Protein AF-A0A7W0K8W9-F1 (afdb_monomer_lite)

Foldseek 3Di:
DQQWDQDPLGIGGVNHRVVVVCVVPPDDDDDDHPVVVVVVVVVVVVVCPPPPDDDD

Radius of gyration: 15.74 Å; chains: 1; bounding box: 38×18×38 Å

Secondary structure (DSSP, 8-state):
--SEEEETTEEEETTEEHHHHHHHH-SS-----HHHHHHHHHHHHHHHTTS-----

pLDDT: mean 89.75, std 10.3, range [55.53, 97.94]

Sequence (56 aa):
MSPYSTDTRGLTLDGVALADIAASVATPCYVYSAADIRDAYMRLDAAFGDYPHAIH

Structure (mmCIF, N/CA/C/O backbone):
data_AF-A0A7W0K8W9-F1
#
_entry.id   AF-A0A7W0K8W9-F1
#
loop_
_atom_site.group_PDB
_atom_site.id
_atom_site.type_symbol
_atom_site.label_atom_id
_atom_site.label_alt_id
_atom_site.label_comp_id
_atom_site.label_asym_id
_atom_site.label_entity_id
_atom_site.label_seq_id
_atom_site.pdbx_PDB_ins_code
_atom_site.Cartn_x
_atom_site.Cartn_y
_atom_site.Cartn_z
_atom_site.occupancy
_atom_site.B_i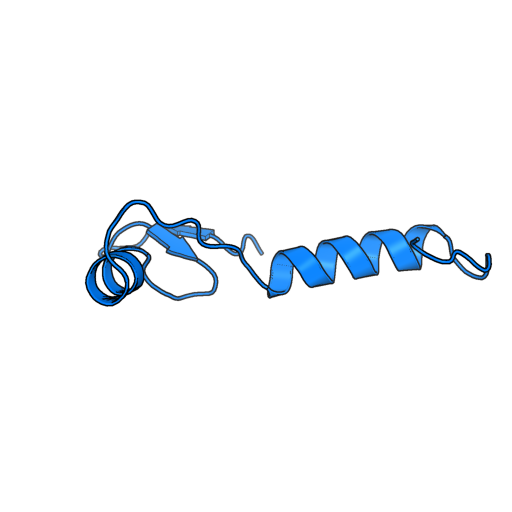so_or_equiv
_atom_site.auth_seq_id
_atom_site.auth_comp_id
_atom_site.auth_asym_id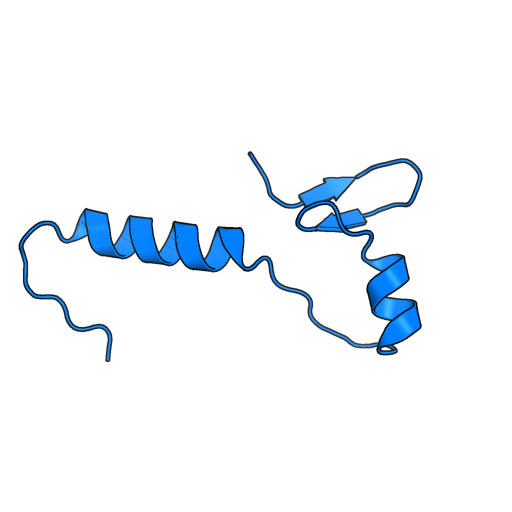
_atom_site.auth_atom_id
_atom_site.pdbx_PDB_model_num
ATOM 1 N N . MET A 1 1 ? -1.618 5.368 -11.442 1.00 67.56 1 MET A N 1
ATOM 2 C CA . MET A 1 1 ? -2.541 5.868 -10.395 1.00 67.56 1 MET A CA 1
ATOM 3 C C . MET A 1 1 ? -1.908 5.540 -9.058 1.00 67.56 1 MET A C 1
ATOM 5 O O . MET A 1 1 ? -1.201 4.549 -9.000 1.00 67.56 1 MET A O 1
ATOM 9 N N . SER A 1 2 ? -2.072 6.378 -8.035 1.00 84.12 2 SER A N 1
ATOM 10 C CA . SER A 1 2 ? -1.557 6.049 -6.699 1.00 84.12 2 SER A CA 1
ATOM 11 C C . SER A 1 2 ? -2.308 4.824 -6.146 1.00 84.12 2 SER A C 1
ATOM 13 O O . SER A 1 2 ? -3.530 4.786 -6.310 1.00 84.12 2 SER A O 1
ATOM 15 N N . PRO A 1 3 ? -1.631 3.828 -5.538 1.00 89.56 3 PRO A N 1
ATOM 16 C CA . PRO A 1 3 ? -2.302 2.643 -4.991 1.00 89.56 3 PRO A CA 1
ATOM 17 C C . PRO A 1 3 ? -3.042 2.941 -3.685 1.00 89.56 3 PRO A C 1
ATOM 19 O O . PRO A 1 3 ? -3.845 2.128 -3.236 1.00 89.56 3 PRO A O 1
ATOM 22 N N . TYR A 1 4 ? -2.759 4.084 -3.055 1.00 93.38 4 TYR A N 1
ATOM 23 C CA . TYR A 1 4 ? -3.429 4.533 -1.849 1.00 93.38 4 TYR A CA 1
ATOM 24 C C . TYR A 1 4 ? -4.474 5.591 -2.187 1.00 93.38 4 TYR A C 1
ATOM 26 O O . TYR A 1 4 ? -4.246 6.512 -2.973 1.00 93.38 4 TYR A O 1
ATOM 34 N N . SER A 1 5 ? -5.639 5.462 -1.566 1.00 94.88 5 SER A N 1
ATOM 35 C CA . SER A 1 5 ? -6.740 6.411 -1.702 1.00 94.88 5 SER A CA 1
ATOM 36 C C . SER A 1 5 ? -7.492 6.514 -0.385 1.00 94.88 5 SER A C 1
ATOM 38 O O . SER A 1 5 ? -7.485 5.583 0.420 1.00 94.88 5 SER A O 1
ATOM 40 N N . THR A 1 6 ? -8.153 7.639 -0.157 1.00 95.25 6 THR A N 1
ATOM 41 C CA . THR A 1 6 ? -9.024 7.837 1.002 1.00 95.25 6 THR A CA 1
ATOM 42 C C . THR A 1 6 ? -10.478 7.861 0.561 1.00 95.25 6 THR A C 1
ATOM 44 O O . THR A 1 6 ? -10.829 8.636 -0.331 1.00 95.25 6 THR A O 1
ATOM 47 N N . ASP A 1 7 ? -11.323 7.066 1.211 1.00 88.56 7 ASP A N 1
ATOM 48 C CA . ASP A 1 7 ? -12.774 7.072 1.015 1.00 88.56 7 ASP A CA 1
ATOM 49 C C . ASP A 1 7 ? -13.528 7.209 2.356 1.00 88.56 7 ASP A C 1
ATOM 51 O O . ASP A 1 7 ? -12.950 7.559 3.388 1.00 88.56 7 ASP A O 1
ATOM 55 N N . THR A 1 8 ? -14.840 6.952 2.357 1.00 89.94 8 THR A N 1
ATOM 56 C CA . THR A 1 8 ? -15.696 7.045 3.555 1.00 89.94 8 THR A CA 1
ATOM 57 C C . THR A 1 8 ? -15.325 6.044 4.658 1.00 89.94 8 THR A C 1
ATOM 59 O O . THR A 1 8 ? -15.675 6.265 5.816 1.00 89.94 8 THR A O 1
ATOM 62 N N . ARG A 1 9 ? -14.634 4.949 4.321 1.00 85.31 9 ARG A N 1
ATOM 63 C CA . ARG A 1 9 ? -14.119 3.923 5.243 1.00 85.31 9 ARG A CA 1
ATOM 64 C C . ARG A 1 9 ? -12.684 4.207 5.699 1.00 85.31 9 ARG A C 1
ATOM 66 O O . ARG A 1 9 ? -12.160 3.470 6.532 1.00 85.31 9 ARG A O 1
ATOM 73 N N . GLY A 1 10 ? -12.064 5.279 5.207 1.00 93.38 10 GLY A N 1
ATOM 74 C CA . GLY A 1 10 ? -10.725 5.710 5.594 1.00 93.38 10 GLY A CA 1
ATOM 75 C C . GLY A 1 10 ? -9.674 5.394 4.533 1.00 93.38 10 GLY A C 1
ATOM 76 O O . GLY A 1 10 ? -9.907 5.571 3.339 1.00 93.38 10 GLY A O 1
ATOM 77 N N . LEU A 1 11 ? -8.476 5.002 4.975 1.00 96.38 11 LEU A N 1
ATOM 78 C CA . LEU A 1 11 ? -7.346 4.740 4.085 1.00 96.38 11 LEU A CA 1
ATOM 79 C C . LEU A 1 11 ? -7.477 3.360 3.430 1.00 96.38 11 LEU A C 1
ATOM 81 O O . LEU A 1 11 ? -7.618 2.342 4.112 1.00 96.38 11 LEU A O 1
ATOM 85 N N . THR A 1 12 ? -7.378 3.345 2.106 1.00 96.81 12 THR A N 1
ATOM 86 C CA . THR A 1 12 ? -7.343 2.142 1.275 1.00 96.81 12 THR A CA 1
ATOM 87 C C . THR A 1 12 ? -5.974 1.988 0.619 1.00 96.81 12 THR A C 1
ATOM 89 O O . THR A 1 12 ? -5.328 2.989 0.301 1.00 96.81 12 THR A O 1
ATOM 92 N N . LEU A 1 13 ? -5.544 0.743 0.415 1.00 96.44 13 LEU A N 1
ATOM 93 C CA . LEU A 1 13 ? -4.353 0.371 -0.348 1.00 96.44 13 LEU A CA 1
ATOM 94 C C . LEU A 1 13 ? -4.718 -0.757 -1.312 1.00 96.44 13 LEU A C 1
ATOM 96 O O . LEU A 1 13 ? -5.308 -1.749 -0.890 1.00 96.44 13 LEU A O 1
ATOM 100 N N . ASP A 1 14 ? -4.413 -0.593 -2.597 1.00 95.00 14 ASP A N 1
ATOM 101 C CA . ASP A 1 14 ? -4.816 -1.518 -3.667 1.00 95.00 14 ASP A CA 1
ATOM 102 C C . ASP A 1 14 ? -6.337 -1.816 -3.654 1.00 95.00 14 ASP A C 1
ATOM 104 O O . ASP A 1 14 ? -6.788 -2.911 -3.983 1.00 95.00 14 ASP A O 1
ATOM 108 N N . GLY A 1 15 ? -7.150 -0.835 -3.237 1.00 93.56 15 GLY A N 1
ATOM 109 C CA . GLY A 1 15 ? -8.607 -0.968 -3.103 1.00 93.56 15 GLY A CA 1
ATOM 110 C C . GLY A 1 15 ? -9.089 -1.710 -1.848 1.00 93.56 15 GLY A C 1
ATOM 111 O O . GLY A 1 15 ? -10.294 -1.894 -1.684 1.00 93.56 15 GLY A O 1
ATOM 112 N N . VAL A 1 16 ? -8.187 -2.109 -0.947 1.00 94.44 16 VAL A N 1
ATOM 113 C CA . VAL A 1 16 ? -8.513 -2.770 0.326 1.00 94.44 16 VAL A CA 1
ATOM 114 C C . VAL A 1 16 ? -8.453 -1.761 1.470 1.00 94.44 16 VAL A C 1
ATOM 116 O O . VAL A 1 16 ? -7.476 -1.024 1.598 1.00 94.44 16 VAL A O 1
ATOM 119 N N . ALA A 1 17 ? -9.476 -1.722 2.327 1.00 95.88 17 ALA A N 1
ATOM 120 C CA . ALA A 1 17 ? -9.482 -0.847 3.497 1.00 95.88 17 ALA A CA 1
ATOM 121 C C . ALA A 1 17 ? -8.473 -1.332 4.549 1.00 95.88 17 ALA A C 1
ATOM 123 O O . ALA A 1 17 ? -8.529 -2.475 5.006 1.00 95.88 17 ALA A O 1
ATOM 124 N N . LEU A 1 18 ? -7.570 -0.453 4.991 1.00 95.81 18 LEU A N 1
ATOM 125 C CA . LEU A 1 18 ? -6.547 -0.824 5.976 1.00 95.81 18 LEU A CA 1
ATOM 126 C C . LEU A 1 18 ? -7.139 -1.174 7.348 1.00 95.81 18 LEU A C 1
ATOM 128 O O . LEU A 1 18 ? -6.538 -1.943 8.096 1.00 95.81 18 LEU A O 1
ATOM 132 N N . ALA A 1 19 ? -8.326 -0.649 7.666 1.00 95.69 19 ALA A N 1
ATOM 133 C CA . ALA A 1 19 ? -9.059 -1.002 8.877 1.00 95.69 19 ALA A CA 1
ATOM 134 C C . ALA A 1 19 ? -9.434 -2.496 8.913 1.00 95.69 19 ALA A C 1
ATOM 136 O O . ALA A 1 19 ? -9.300 -3.127 9.961 1.00 95.69 19 ALA A O 1
ATOM 137 N N . ASP A 1 20 ? -9.825 -3.074 7.771 1.00 96.56 20 ASP A N 1
ATOM 138 C CA . ASP A 1 20 ? -10.189 -4.494 7.670 1.00 96.56 20 ASP A CA 1
ATOM 139 C C . ASP A 1 20 ? -8.959 -5.386 7.895 1.00 96.56 20 ASP A C 1
ATOM 141 O O . ASP A 1 20 ? -9.019 -6.383 8.618 1.00 96.56 20 ASP A O 1
ATOM 145 N N . ILE A 1 21 ? -7.808 -4.983 7.344 1.00 96.31 21 ILE A N 1
ATOM 146 C CA . ILE A 1 21 ? -6.535 -5.680 7.557 1.00 96.31 21 ILE A CA 1
ATOM 147 C C . ILE A 1 21 ? -6.158 -5.626 9.040 1.00 96.31 21 ILE A C 1
ATOM 149 O O . ILE A 1 21 ? -5.960 -6.679 9.645 1.00 96.31 21 ILE A O 1
ATOM 153 N N . ALA A 1 22 ? -6.138 -4.436 9.647 1.00 96.69 22 ALA A N 1
ATOM 154 C CA . ALA A 1 22 ? -5.785 -4.250 11.055 1.00 96.69 22 ALA A CA 1
ATOM 155 C C . ALA A 1 22 ? -6.692 -5.052 12.008 1.00 96.69 22 ALA A C 1
ATOM 157 O O . ALA A 1 22 ? -6.206 -5.605 12.995 1.00 96.69 22 ALA A O 1
ATOM 158 N N . ALA A 1 23 ? -7.987 -5.163 11.698 1.00 97.12 23 ALA A N 1
ATOM 159 C CA . ALA A 1 23 ? -8.920 -5.992 12.458 1.00 97.12 23 ALA A CA 1
ATOM 160 C C . ALA A 1 23 ? -8.619 -7.497 12.327 1.00 97.12 23 ALA A C 1
ATOM 162 O O . ALA A 1 23 ? -8.800 -8.242 13.289 1.00 97.12 23 ALA A O 1
ATOM 163 N N . SER A 1 24 ? -8.148 -7.944 11.158 1.00 97.94 24 SER A N 1
ATOM 164 C CA . SER A 1 24 ? -7.865 -9.360 10.884 1.00 97.94 24 SER A CA 1
ATOM 165 C C . SER A 1 24 ? -6.520 -9.857 11.430 1.00 97.94 24 SER A C 1
ATOM 167 O O . SER A 1 24 ? -6.437 -11.008 11.858 1.00 97.94 24 SER A O 1
ATOM 169 N N . VAL A 1 25 ? -5.476 -9.016 11.433 1.00 97.56 25 VAL A N 1
ATOM 170 C CA . VAL A 1 25 ? -4.104 -9.421 11.815 1.00 97.56 25 VAL A CA 1
ATOM 171 C C . VAL A 1 25 ? -3.590 -8.777 13.106 1.00 97.56 25 VAL A C 1
ATOM 173 O O . VAL A 1 25 ? -2.480 -9.088 13.532 1.00 97.56 25 VAL A O 1
ATOM 176 N N . ALA A 1 26 ? -4.400 -7.926 13.746 1.00 96.44 26 ALA A N 1
ATOM 177 C CA . ALA A 1 26 ? -4.027 -7.064 14.869 1.00 96.44 26 ALA A CA 1
ATOM 178 C C . ALA A 1 26 ? -2.922 -6.040 14.530 1.00 96.44 26 ALA A C 1
ATOM 180 O O . ALA A 1 26 ? -2.321 -6.036 13.458 1.00 96.44 26 ALA A O 1
ATOM 181 N N . THR A 1 27 ? -2.673 -5.116 15.459 1.00 96.50 27 THR A N 1
ATOM 182 C CA . THR A 1 27 ? -1.702 -4.023 15.301 1.00 96.50 27 THR A CA 1
ATOM 183 C C . THR A 1 27 ? -0.549 -4.148 16.299 1.00 96.50 27 THR A C 1
ATOM 185 O O . THR A 1 27 ? -0.795 -4.561 17.434 1.00 96.50 27 THR A O 1
ATOM 188 N N . PRO A 1 28 ? 0.674 -3.702 15.952 1.00 96.69 28 PRO A N 1
ATOM 189 C CA . PRO A 1 28 ? 1.047 -3.034 14.700 1.00 96.69 28 PRO A CA 1
ATOM 190 C C . PRO A 1 28 ? 1.273 -4.011 13.535 1.00 96.69 28 PRO A C 1
ATOM 192 O O . PRO A 1 28 ? 1.870 -5.068 13.713 1.00 96.69 28 PRO A O 1
ATOM 195 N N . CYS A 1 29 ? 0.853 -3.620 12.328 1.00 96.62 29 CYS A N 1
ATOM 196 C CA . CYS A 1 29 ? 1.144 -4.340 11.089 1.00 96.62 29 CYS A CA 1
ATOM 197 C C . CYS A 1 29 ? 1.564 -3.362 9.983 1.00 96.62 29 CYS A C 1
ATOM 199 O O . CYS A 1 29 ? 0.990 -2.280 9.851 1.00 96.62 29 CYS A O 1
ATOM 201 N N . TYR A 1 30 ? 2.543 -3.755 9.169 1.00 96.19 30 TYR A N 1
ATOM 202 C CA . TYR A 1 30 ? 2.895 -3.039 7.944 1.00 96.19 30 TYR A CA 1
ATOM 203 C C . TYR A 1 30 ? 2.156 -3.656 6.760 1.00 96.19 30 TYR A C 1
ATOM 205 O O . TYR A 1 30 ? 2.091 -4.878 6.637 1.00 96.19 30 TYR A O 1
ATOM 213 N N . VAL A 1 31 ? 1.621 -2.808 5.884 1.00 96.12 31 VAL A N 1
ATOM 214 C CA . VAL A 1 31 ? 0.924 -3.223 4.663 1.00 96.12 31 VAL A CA 1
ATOM 215 C C . VAL A 1 31 ? 1.619 -2.567 3.477 1.00 96.12 31 VAL A C 1
ATOM 217 O O . VAL A 1 31 ? 1.870 -1.363 3.495 1.00 96.12 31 VAL A O 1
ATOM 220 N N . TYR A 1 32 ? 1.940 -3.359 2.458 1.00 96.50 32 TYR A N 1
ATOM 221 C CA . TYR A 1 32 ? 2.626 -2.912 1.247 1.00 96.50 32 TYR A CA 1
ATOM 222 C C . TYR A 1 32 ? 1.773 -3.205 0.015 1.00 96.50 32 TYR A C 1
ATOM 224 O O . TYR A 1 32 ? 1.088 -4.227 -0.026 1.00 96.50 32 TYR A O 1
ATOM 232 N N . SER A 1 33 ? 1.854 -2.338 -0.999 1.00 96.62 33 SER A N 1
ATOM 233 C CA . SER A 1 33 ? 1.239 -2.601 -2.301 1.00 96.62 33 SER A CA 1
ATOM 234 C C . SER A 1 33 ? 2.151 -3.505 -3.118 1.00 96.62 33 SER A C 1
ATOM 236 O O . SER A 1 33 ? 3.303 -3.172 -3.413 1.00 96.62 33 SER A O 1
ATOM 238 N N . ALA A 1 34 ? 1.635 -4.673 -3.490 1.00 95.38 34 ALA A N 1
ATOM 239 C CA . ALA A 1 34 ? 2.377 -5.605 -4.328 1.00 95.38 34 ALA A CA 1
ATOM 240 C C . ALA A 1 34 ? 2.479 -5.099 -5.776 1.00 95.38 34 ALA A C 1
ATOM 242 O O . ALA A 1 34 ? 3.406 -5.483 -6.490 1.00 95.38 34 ALA A O 1
ATOM 243 N N . ALA A 1 35 ? 1.526 -4.271 -6.218 1.00 94.94 35 ALA A N 1
ATOM 244 C CA . ALA A 1 35 ? 1.573 -3.624 -7.524 1.00 94.94 35 ALA A CA 1
ATOM 245 C C . ALA A 1 35 ? 2.709 -2.595 -7.570 1.00 94.94 35 ALA A C 1
ATOM 247 O O . ALA A 1 35 ? 3.580 -2.706 -8.427 1.00 94.94 35 ALA A O 1
ATOM 248 N N . ASP A 1 36 ? 2.791 -1.695 -6.585 1.00 95.44 36 ASP A N 1
ATOM 249 C CA . ASP A 1 36 ? 3.847 -0.676 -6.537 1.00 95.44 36 ASP A CA 1
ATOM 250 C C . ASP A 1 36 ? 5.251 -1.277 -6.469 1.00 95.44 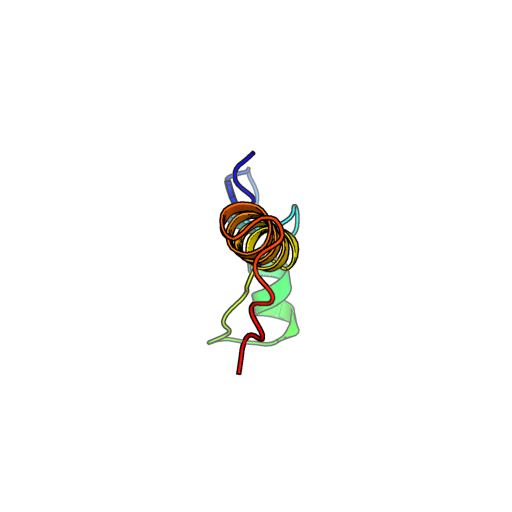36 ASP A C 1
ATOM 252 O O . ASP A 1 36 ? 6.157 -0.802 -7.155 1.00 95.44 36 ASP A O 1
ATOM 256 N N . ILE A 1 37 ? 5.440 -2.335 -5.673 1.00 95.62 37 ILE A N 1
ATOM 257 C CA . ILE A 1 37 ? 6.737 -3.021 -5.584 1.00 95.62 37 ILE A CA 1
ATOM 258 C C . ILE A 1 37 ? 7.138 -3.589 -6.952 1.00 95.62 37 ILE A C 1
ATOM 260 O O . ILE A 1 37 ? 8.286 -3.432 -7.371 1.00 95.62 37 ILE A O 1
ATOM 264 N N . ARG A 1 38 ? 6.202 -4.219 -7.672 1.00 95.44 38 ARG A N 1
ATOM 265 C CA . ARG A 1 38 ? 6.472 -4.767 -9.010 1.00 95.44 38 ARG A CA 1
ATOM 266 C C . ARG A 1 38 ? 6.708 -3.669 -10.038 1.00 95.44 38 ARG A C 1
ATOM 268 O O . ARG A 1 38 ? 7.644 -3.786 -10.820 1.00 95.44 38 ARG A O 1
ATOM 275 N N . ASP A 1 39 ? 5.929 -2.596 -10.007 1.00 95.06 39 ASP A N 1
ATOM 276 C CA . ASP A 1 39 ? 6.091 -1.460 -10.915 1.00 95.06 39 ASP A CA 1
ATOM 277 C C . ASP A 1 39 ? 7.418 -0.733 -10.683 1.00 95.06 39 ASP A C 1
ATOM 279 O O . ASP A 1 39 ? 8.021 -0.218 -11.626 1.00 95.06 39 ASP A O 1
ATOM 283 N N . ALA A 1 40 ? 7.878 -0.648 -9.434 1.00 93.31 4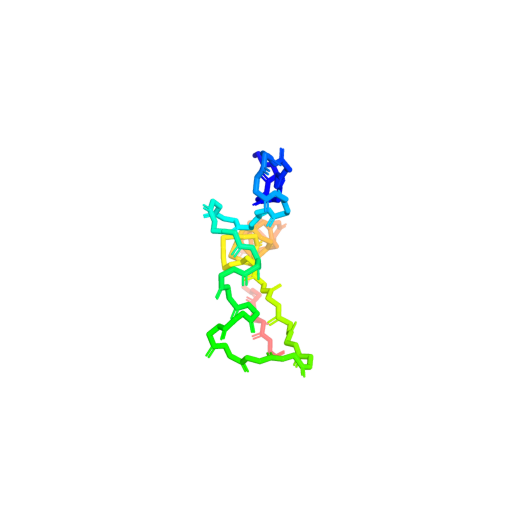0 ALA A N 1
ATOM 284 C CA . ALA A 1 40 ? 9.195 -0.114 -9.106 1.00 93.31 40 ALA A CA 1
ATOM 285 C C . ALA A 1 40 ? 10.305 -1.024 -9.645 1.00 93.31 40 ALA A C 1
ATOM 287 O O . ALA A 1 40 ? 11.235 -0.535 -10.285 1.00 93.31 40 ALA A O 1
ATOM 288 N N . TYR A 1 41 ? 10.171 -2.339 -9.451 1.00 92.38 41 TYR A N 1
ATOM 289 C CA . TYR A 1 41 ? 11.102 -3.324 -9.998 1.00 92.38 41 TYR A CA 1
ATOM 290 C C . TYR A 1 41 ? 11.166 -3.268 -11.531 1.00 92.38 41 TYR A C 1
ATOM 292 O O . TYR A 1 41 ? 12.250 -3.140 -12.083 1.00 92.38 41 TYR A O 1
ATOM 300 N N . MET A 1 42 ? 10.026 -3.279 -12.226 1.00 92.12 42 MET A N 1
ATOM 301 C CA . MET A 1 42 ? 9.988 -3.226 -13.692 1.00 92.12 42 MET A CA 1
ATOM 302 C C . MET A 1 42 ? 10.535 -1.910 -14.245 1.00 92.12 42 MET A C 1
ATOM 304 O O . MET A 1 42 ? 11.185 -1.903 -15.284 1.00 92.12 42 MET A O 1
ATOM 308 N N . ARG A 1 43 ? 10.297 -0.783 -13.561 1.00 93.00 43 ARG A N 1
ATOM 309 C CA . ARG A 1 43 ? 10.901 0.502 -13.944 1.00 93.00 43 ARG A CA 1
ATOM 310 C C . ARG A 1 43 ? 12.414 0.485 -13.796 1.00 93.00 43 ARG A C 1
ATOM 312 O O . ARG A 1 43 ? 13.098 1.061 -14.636 1.00 93.00 43 ARG A O 1
ATOM 319 N N . LEU A 1 44 ? 12.914 -0.145 -12.738 1.00 90.25 44 LEU A N 1
ATOM 320 C CA . LEU A 1 44 ? 14.343 -0.330 -12.543 1.00 90.25 44 LEU A CA 1
ATOM 321 C C . LEU A 1 44 ? 14.921 -1.213 -13.651 1.00 90.25 44 LEU A C 1
ATOM 323 O O . LEU A 1 44 ? 15.860 -0.791 -14.312 1.00 90.25 44 LEU A O 1
ATOM 327 N N . ASP A 1 45 ? 14.313 -2.373 -13.892 1.00 89.19 45 ASP A N 1
ATOM 328 C CA . ASP A 1 45 ? 14.721 -3.337 -14.918 1.00 89.19 45 ASP A CA 1
ATOM 329 C C . ASP A 1 45 ? 14.767 -2.699 -16.318 1.00 89.19 45 ASP A C 1
ATOM 331 O O . ASP A 1 45 ? 15.799 -2.694 -16.991 1.00 89.19 45 ASP A O 1
ATOM 335 N N . ALA A 1 46 ? 13.693 -2.004 -16.699 1.00 88.88 46 ALA A N 1
ATOM 336 C CA . ALA A 1 46 ? 13.610 -1.293 -1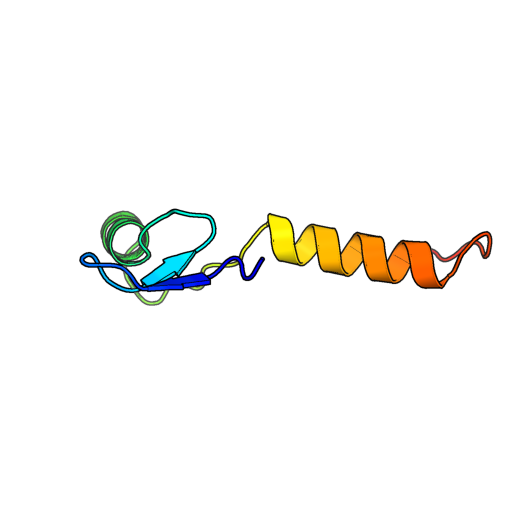7.971 1.00 88.88 46 ALA A CA 1
ATOM 337 C C . ALA A 1 46 ? 14.645 -0.162 -18.111 1.00 88.88 46 ALA A C 1
ATOM 339 O O . ALA A 1 46 ? 15.080 0.134 -19.225 1.00 88.88 46 ALA A O 1
ATOM 340 N N . ALA A 1 47 ? 15.056 0.481 -17.011 1.00 89.69 47 ALA A N 1
ATOM 341 C CA . ALA A 1 47 ? 16.044 1.560 -17.051 1.00 89.69 47 ALA A CA 1
ATOM 342 C C . ALA A 1 47 ? 17.458 1.067 -17.409 1.00 89.69 47 ALA A C 1
ATOM 344 O O . ALA A 1 47 ? 18.260 1.854 -17.913 1.00 89.69 47 ALA A O 1
ATOM 345 N N . PHE A 1 48 ? 17.763 -0.213 -17.183 1.00 85.56 48 PHE A N 1
ATOM 346 C CA . PHE A 1 48 ? 19.045 -0.817 -17.558 1.00 85.56 48 PHE A CA 1
ATOM 347 C C . PHE A 1 48 ? 19.066 -1.375 -18.993 1.00 85.56 48 PHE A C 1
ATOM 349 O O . PHE A 1 48 ? 20.143 -1.702 -19.496 1.00 85.56 48 PHE A O 1
ATOM 356 N N . GLY A 1 49 ? 17.922 -1.422 -19.686 1.00 77.62 49 GLY A N 1
ATOM 357 C CA . GLY A 1 49 ? 17.830 -1.884 -21.075 1.00 77.62 49 GLY A CA 1
ATOM 358 C C . GLY A 1 49 ? 18.418 -3.287 -21.272 1.00 77.62 49 GLY A C 1
ATOM 359 O O . GLY A 1 49 ? 18.239 -4.163 -20.434 1.00 77.62 49 GLY A O 1
ATOM 360 N N . ASP A 1 50 ? 19.168 -3.492 -22.358 1.00 71.06 50 ASP A N 1
ATOM 361 C CA . ASP A 1 50 ? 19.804 -4.783 -22.681 1.00 71.06 50 ASP A CA 1
ATOM 362 C C . ASP A 1 50 ? 21.053 -5.098 -21.835 1.00 71.06 50 ASP A C 1
ATOM 364 O O . ASP A 1 50 ? 21.727 -6.109 -22.060 1.00 71.06 50 ASP A O 1
ATOM 368 N N . TYR A 1 51 ? 21.425 -4.233 -20.886 1.00 72.50 51 TYR A N 1
ATOM 369 C CA . TYR A 1 51 ? 22.568 -4.505 -20.026 1.00 72.50 51 TYR A CA 1
ATOM 370 C C . TYR A 1 51 ? 22.221 -5.657 -19.072 1.00 72.50 51 TYR A C 1
ATOM 372 O O . TYR A 1 51 ? 21.241 -5.543 -18.332 1.00 72.50 51 TYR A O 1
ATOM 380 N N . PRO A 1 52 ? 23.000 -6.756 -19.037 1.00 67.88 52 PRO A N 1
ATOM 381 C CA . PRO A 1 52 ? 22.720 -7.885 -18.160 1.00 67.88 52 PRO A CA 1
ATOM 382 C C . PRO A 1 52 ? 22.970 -7.477 -16.707 1.00 67.88 52 PRO A C 1
ATOM 384 O O . PRO A 1 52 ? 24.088 -7.559 -16.198 1.00 67.88 52 PRO A O 1
ATOM 387 N N . HIS A 1 53 ? 21.920 -7.015 -16.038 1.00 67.25 53 HIS A N 1
ATOM 388 C CA . HIS A 1 53 ? 21.946 -6.634 -14.639 1.00 67.25 53 HIS A CA 1
ATOM 389 C C . HIS A 1 53 ? 21.278 -7.741 -13.819 1.00 67.25 53 HIS A C 1
ATOM 391 O O . HIS A 1 53 ? 20.083 -7.997 -13.918 1.00 67.25 53 HIS A O 1
ATOM 397 N N . ALA A 1 54 ? 22.075 -8.436 -13.010 1.00 66.50 54 ALA A N 1
ATOM 398 C CA . ALA A 1 54 ? 21.548 -9.309 -11.973 1.00 66.50 54 ALA A CA 1
ATOM 399 C C . ALA A 1 54 ? 21.347 -8.469 -10.709 1.00 66.50 54 ALA A C 1
ATOM 401 O O . ALA A 1 54 ? 22.308 -7.895 -10.195 1.00 66.50 54 ALA A O 1
ATOM 402 N N . ILE A 1 55 ? 20.114 -8.386 -10.207 1.00 65.44 55 ILE A N 1
ATOM 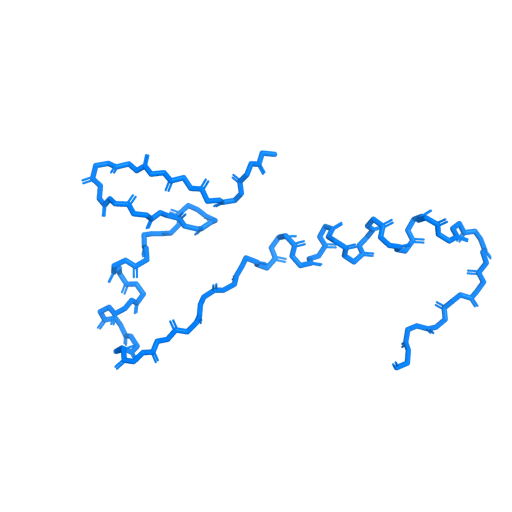403 C CA . ILE A 1 55 ? 19.877 -7.880 -8.851 1.00 65.44 55 ILE A CA 1
ATOM 404 C C . ILE A 1 55 ? 20.322 -8.985 -7.881 1.00 65.44 55 ILE A C 1
ATOM 406 O O . ILE A 1 55 ? 19.780 -10.090 -7.936 1.00 65.44 55 ILE A O 1
ATOM 410 N N . HIS A 1 56 ? 21.349 -8.705 -7.069 1.00 55.53 56 HIS A N 1
ATOM 411 C CA . HIS A 1 56 ? 21.960 -9.634 -6.107 1.00 55.53 56 HIS A CA 1
ATOM 412 C C . HIS A 1 56 ? 21.543 -9.315 -4.672 1.00 55.53 56 HIS A C 1
ATOM 414 O O . HIS A 1 56 ? 21.517 -8.110 -4.330 1.00 55.53 56 HIS A O 1
#